Protein AF-A0A8X6YKJ8-F1 (afdb_monomer_lite)

Sequence (114 aa):
MILIKKDRIKTPLTAEEAEEIWIKKVEAENFGIEINRLKENKSLPKDSKILELNPFLNERGITRISERLHQSTLSYHEKHPILIPTKIRFTELLVKDAHEKVLHRCCRYFDSSS

Structure (mmCIF, N/CA/C/O backbone):
data_AF-A0A8X6YKJ8-F1
#
_entry.id   AF-A0A8X6YKJ8-F1
#
loop_
_atom_site.group_PDB
_atom_site.id
_atom_site.type_symbol
_atom_site.label_atom_id
_atom_site.label_alt_id
_atom_site.label_comp_id
_atom_site.label_asym_id
_atom_site.label_entity_id
_atom_site.label_seq_id
_atom_site.pdbx_PDB_ins_code
_atom_site.Cartn_x
_atom_site.Cartn_y
_atom_site.Cartn_z
_atom_site.occupancy
_atom_site.B_iso_or_equiv
_atom_site.auth_seq_id
_atom_site.auth_comp_id
_atom_site.auth_asym_id
_atom_site.auth_atom_id
_atom_site.pdbx_PDB_model_num
ATOM 1 N N . MET A 1 1 ? -26.294 6.452 -20.887 1.00 32.78 1 MET A N 1
ATOM 2 C CA . MET A 1 1 ? -25.406 7.523 -21.392 1.00 32.78 1 MET A CA 1
ATOM 3 C C . MET A 1 1 ? -24.599 8.048 -20.211 1.00 32.78 1 MET A C 1
ATOM 5 O O . MET A 1 1 ? -25.151 8.774 -19.400 1.00 32.78 1 MET A O 1
ATOM 9 N N . ILE A 1 2 ? -23.358 7.587 -20.021 1.00 31.52 2 ILE A N 1
ATOM 10 C CA . ILE A 1 2 ? -22.533 7.994 -18.870 1.00 31.52 2 ILE A CA 1
ATOM 11 C C . ILE A 1 2 ? -21.655 9.165 -19.313 1.00 31.52 2 ILE A C 1
ATOM 13 O O . ILE A 1 2 ? -20.778 9.010 -20.159 1.00 31.52 2 ILE A O 1
ATOM 17 N N . LEU A 1 3 ? -21.942 10.348 -18.772 1.00 30.48 3 LEU A N 1
ATOM 18 C CA . LEU A 1 3 ? -21.179 11.571 -18.994 1.00 30.48 3 LEU A CA 1
ATOM 19 C C . LEU A 1 3 ? -19.902 11.519 -18.143 1.00 30.48 3 LEU A C 1
ATOM 21 O O . LEU A 1 3 ? -19.944 11.760 -16.939 1.00 30.48 3 LEU A O 1
ATOM 25 N N . ILE A 1 4 ? -18.760 11.214 -18.762 1.00 43.50 4 ILE A N 1
ATOM 26 C CA . ILE A 1 4 ? -17.452 11.447 -18.140 1.00 43.50 4 ILE A CA 1
ATOM 27 C C . ILE A 1 4 ? -17.218 12.963 -18.157 1.00 43.50 4 ILE A C 1
ATOM 29 O O . ILE A 1 4 ? -16.989 13.545 -19.220 1.00 43.50 4 ILE A O 1
ATOM 33 N N . LYS A 1 5 ? -17.283 13.620 -16.990 1.00 42.28 5 LYS A N 1
ATOM 34 C CA . LYS A 1 5 ? -16.780 14.992 -16.842 1.00 42.28 5 LYS A CA 1
ATOM 35 C C . LYS A 1 5 ? -15.278 14.961 -17.111 1.00 42.28 5 LYS A C 1
ATOM 37 O O . LYS A 1 5 ? -14.498 14.439 -16.321 1.00 42.28 5 LYS A O 1
ATOM 42 N N . LYS A 1 6 ? -14.897 15.460 -18.283 1.00 47.16 6 LYS A N 1
ATOM 43 C CA . LYS A 1 6 ? -13.515 15.591 -18.737 1.00 47.16 6 LYS A CA 1
ATOM 44 C C . LYS A 1 6 ? -12.902 16.801 -18.032 1.00 47.16 6 LYS A C 1
ATOM 46 O O . LYS A 1 6 ? -12.734 17.858 -18.638 1.00 47.16 6 LYS A O 1
ATOM 51 N N . ASP A 1 7 ? -12.650 16.673 -16.732 1.00 48.78 7 ASP A N 1
ATOM 52 C CA . ASP A 1 7 ? -11.873 17.684 -16.028 1.00 48.78 7 ASP A CA 1
ATOM 53 C C . ASP A 1 7 ? -10.460 17.709 -16.617 1.00 48.78 7 ASP A C 1
ATOM 55 O O . ASP A 1 7 ? -9.835 16.684 -16.895 1.00 48.78 7 ASP A O 1
ATOM 59 N N . ARG A 1 8 ? -10.042 18.926 -16.961 1.00 51.06 8 ARG A N 1
ATOM 60 C CA . ARG A 1 8 ? -8.924 19.232 -17.850 1.00 51.06 8 ARG A CA 1
ATOM 61 C C . ARG A 1 8 ? -7.626 18.663 -17.282 1.00 51.06 8 ARG A C 1
ATOM 63 O O . ARG A 1 8 ? -7.110 19.190 -16.300 1.00 51.06 8 ARG A O 1
ATOM 70 N N . ILE A 1 9 ? -7.060 17.664 -17.955 1.00 56.84 9 ILE A N 1
ATOM 71 C CA . ILE A 1 9 ? -5.658 17.289 -17.774 1.00 56.84 9 ILE A CA 1
ATOM 72 C C . ILE A 1 9 ? -4.824 18.467 -18.297 1.00 56.84 9 ILE A C 1
ATOM 74 O O . ILE A 1 9 ? -4.693 18.672 -19.504 1.00 56.84 9 ILE A O 1
ATOM 78 N N . LYS A 1 10 ? -4.362 19.318 -17.378 1.00 56.53 10 LYS A N 1
ATOM 79 C CA . LYS A 1 10 ? -3.315 20.308 -17.638 1.00 56.53 10 LYS A CA 1
ATOM 80 C C . LYS A 1 10 ? -1.989 19.537 -17.603 1.00 56.53 10 LYS A C 1
ATOM 82 O O . LYS A 1 10 ? -1.787 18.802 -16.649 1.00 56.53 10 LYS A O 1
ATOM 87 N N . THR A 1 11 ? -1.165 19.719 -18.641 1.00 56.19 11 THR A N 1
ATOM 88 C CA . THR A 1 11 ? 0.170 19.124 -18.905 1.00 56.19 11 THR A CA 1
ATOM 89 C C . THR A 1 11 ? 0.215 17.625 -19.255 1.00 56.19 11 THR A C 1
ATOM 91 O O . THR A 1 11 ? -0.627 16.862 -18.786 1.00 56.19 11 THR A O 1
ATOM 94 N N . PRO A 1 12 ? 1.158 17.177 -20.118 1.00 71.25 12 PRO A N 1
ATOM 95 C CA . PRO A 1 12 ? 1.394 15.748 -20.300 1.00 71.25 12 PRO A CA 1
ATOM 96 C C . PRO A 1 12 ? 1.920 15.186 -18.979 1.00 71.25 12 PRO A C 1
ATOM 98 O O . PRO A 1 12 ? 2.979 15.605 -18.522 1.00 71.25 12 PRO A O 1
ATOM 101 N N . LEU A 1 13 ? 1.157 14.288 -18.354 1.00 72.31 13 LEU A N 1
ATOM 102 C CA . LEU A 1 13 ? 1.650 13.551 -17.197 1.00 72.31 13 LEU A CA 1
ATOM 103 C C . LEU A 1 13 ? 2.780 12.630 -17.636 1.00 72.31 13 LEU A C 1
ATOM 105 O O . LEU A 1 13 ? 2.690 11.998 -18.697 1.00 72.31 13 LEU A O 1
ATOM 109 N N . THR A 1 14 ? 3.812 12.524 -16.808 1.00 82.94 14 THR A N 1
ATOM 110 C CA . THR A 1 14 ? 4.807 11.469 -16.993 1.00 82.94 14 THR A CA 1
ATOM 111 C C . THR A 1 14 ? 4.183 10.104 -16.679 1.00 82.94 14 THR A C 1
ATOM 113 O O . THR A 1 14 ? 3.114 10.007 -16.063 1.00 82.94 14 THR A O 1
ATOM 116 N N . ALA A 1 15 ? 4.824 9.021 -17.125 1.00 77.62 15 ALA A N 1
ATOM 117 C CA . ALA A 1 15 ? 4.332 7.671 -16.853 1.00 77.62 15 ALA A CA 1
ATOM 118 C C . ALA A 1 15 ? 4.251 7.398 -15.339 1.00 77.62 15 ALA A C 1
ATOM 120 O O . ALA A 1 15 ? 3.299 6.775 -14.874 1.00 77.62 15 ALA A O 1
ATOM 121 N N . GLU A 1 16 ? 5.204 7.936 -14.579 1.00 79.56 16 GLU A N 1
ATOM 122 C CA . GLU A 1 16 ? 5.292 7.805 -13.126 1.00 79.56 16 GLU A CA 1
ATOM 123 C C . GLU A 1 16 ? 4.137 8.528 -12.421 1.00 79.56 16 GLU A C 1
ATOM 125 O O . GLU A 1 16 ? 3.503 7.973 -11.526 1.00 79.56 16 GLU A O 1
ATOM 130 N N . GLU A 1 17 ? 3.809 9.752 -12.844 1.00 83.19 17 GLU A N 1
ATOM 131 C CA . GLU A 1 17 ? 2.684 10.503 -12.272 1.00 83.19 17 GLU A CA 1
ATOM 132 C C . GLU A 1 17 ? 1.346 9.816 -12.567 1.00 83.19 17 GLU A C 1
ATOM 134 O O . GLU A 1 17 ? 0.459 9.758 -11.711 1.00 83.19 17 GLU A O 1
ATOM 139 N N . ALA A 1 18 ? 1.201 9.265 -13.775 1.00 83.38 18 ALA A N 1
ATOM 140 C CA . ALA A 1 18 ? 0.025 8.493 -14.144 1.00 83.38 18 ALA A CA 1
ATOM 141 C C . ALA A 1 18 ? -0.108 7.225 -13.284 1.00 83.38 18 ALA A C 1
ATOM 143 O O . ALA A 1 18 ? -1.206 6.925 -12.808 1.00 83.38 18 ALA A O 1
ATOM 144 N N . GLU A 1 19 ? 0.992 6.507 -13.050 1.00 84.06 19 GLU A N 1
ATOM 145 C CA . GLU A 1 19 ? 1.028 5.327 -12.184 1.00 84.06 19 GLU A CA 1
ATOM 146 C C . GLU A 1 19 ? 0.608 5.674 -10.749 1.00 84.06 19 GLU A C 1
ATOM 148 O O . GLU A 1 19 ? -0.287 5.029 -10.198 1.00 84.06 19 GLU A O 1
ATOM 153 N N . GLU A 1 20 ? 1.158 6.744 -10.169 1.00 87.06 20 GLU A N 1
ATOM 154 C CA . GLU A 1 20 ? 0.792 7.186 -8.818 1.00 87.06 20 GLU A CA 1
ATOM 155 C C . GLU A 1 20 ? -0.694 7.530 -8.684 1.00 87.06 20 GLU A C 1
ATOM 157 O O . GLU A 1 20 ? -1.330 7.189 -7.681 1.00 87.06 20 GLU A O 1
ATOM 162 N N . ILE A 1 21 ? -1.269 8.203 -9.682 1.00 87.31 21 ILE A N 1
ATOM 163 C CA . ILE A 1 21 ? -2.698 8.540 -9.685 1.00 87.31 21 ILE A CA 1
ATOM 164 C C . ILE A 1 21 ? -3.548 7.272 -9.709 1.00 87.31 21 ILE A C 1
ATOM 166 O O . ILE A 1 21 ? -4.534 7.176 -8.972 1.00 87.31 21 ILE A O 1
ATOM 170 N N . TRP A 1 22 ? -3.170 6.297 -10.536 1.00 85.69 22 TRP A N 1
ATOM 171 C CA . TRP A 1 22 ? -3.878 5.025 -10.608 1.00 85.69 22 TRP A CA 1
ATOM 172 C C . TRP A 1 22 ? -3.790 4.243 -9.301 1.00 85.69 22 TRP A C 1
ATOM 174 O O . TRP A 1 22 ? -4.821 3.761 -8.832 1.00 85.69 22 TRP A O 1
ATOM 184 N N . ILE A 1 23 ? -2.612 4.193 -8.674 1.00 86.75 23 ILE A N 1
ATOM 185 C CA . ILE A 1 23 ? -2.415 3.573 -7.356 1.00 86.75 23 ILE A CA 1
ATOM 186 C C . ILE A 1 23 ? -3.348 4.213 -6.327 1.00 86.75 23 ILE A C 1
ATOM 188 O O . ILE A 1 23 ? -4.138 3.515 -5.696 1.00 86.75 23 ILE A O 1
ATOM 192 N N . LYS A 1 24 ? -3.333 5.546 -6.210 1.00 89.00 24 LYS A N 1
ATOM 193 C CA . LYS A 1 24 ? -4.187 6.276 -5.257 1.00 89.00 24 LYS A CA 1
ATOM 194 C C . LYS A 1 24 ? -5.668 6.009 -5.480 1.00 89.00 24 LYS A C 1
ATOM 196 O O . LYS A 1 24 ? -6.423 5.854 -4.523 1.00 89.00 24 LYS A O 1
ATOM 201 N N . LYS A 1 25 ? -6.093 5.966 -6.743 1.00 88.81 25 LYS A N 1
ATOM 202 C CA . LYS A 1 25 ? -7.484 5.692 -7.102 1.00 88.81 25 LYS A CA 1
ATOM 203 C C . LYS A 1 25 ? -7.904 4.291 -6.662 1.00 88.81 25 LYS A C 1
ATOM 205 O O . LYS A 1 25 ? -8.925 4.134 -6.004 1.00 88.81 25 LYS A O 1
ATOM 210 N N . VAL A 1 26 ? -7.089 3.298 -6.993 1.00 87.06 26 VAL A N 1
ATOM 211 C CA . VAL A 1 26 ? -7.308 1.895 -6.635 1.00 87.06 26 VAL A CA 1
ATOM 212 C C . VAL A 1 26 ? -7.332 1.690 -5.118 1.00 87.06 26 VAL A C 1
ATOM 214 O O . VAL A 1 26 ? -8.181 0.963 -4.601 1.00 87.06 26 VAL A O 1
ATOM 217 N N . GLU A 1 27 ? -6.406 2.320 -4.398 1.00 88.75 27 GLU A N 1
ATOM 218 C CA . GLU A 1 27 ? -6.360 2.262 -2.939 1.00 88.75 27 GLU A CA 1
ATOM 219 C C . GLU A 1 27 ? -7.608 2.903 -2.326 1.00 88.75 27 GLU A C 1
ATOM 221 O O . GLU A 1 27 ? -8.207 2.327 -1.424 1.00 88.75 27 GLU A O 1
ATOM 226 N N . ALA A 1 28 ? -8.057 4.051 -2.839 1.00 89.12 28 ALA A N 1
ATOM 227 C CA . ALA A 1 28 ? -9.272 4.703 -2.355 1.00 89.12 28 ALA A CA 1
ATOM 228 C C . ALA A 1 28 ? -10.533 3.844 -2.560 1.00 89.12 28 ALA A C 1
ATOM 230 O O . ALA A 1 28 ? -11.406 3.829 -1.692 1.00 89.12 28 ALA A O 1
ATOM 231 N N . GLU A 1 29 ? -10.618 3.114 -3.676 1.00 88.38 29 GLU A N 1
ATOM 232 C CA . GLU A 1 29 ? -11.740 2.218 -3.984 1.00 88.38 29 GLU A CA 1
ATOM 233 C C . GLU A 1 29 ? -11.783 0.984 -3.063 1.00 88.38 29 GLU A C 1
ATOM 235 O O . GLU A 1 29 ? -12.870 0.507 -2.740 1.00 88.38 29 GLU A O 1
ATOM 240 N N . ASN A 1 30 ? -10.626 0.491 -2.602 1.00 86.88 30 ASN A N 1
ATOM 241 C CA . ASN A 1 30 ? -10.531 -0.780 -1.871 1.00 86.88 30 ASN A CA 1
ATOM 242 C C . ASN A 1 30 ? -10.207 -0.652 -0.373 1.00 86.88 30 ASN A C 1
ATOM 244 O O . ASN A 1 30 ? -10.562 -1.544 0.394 1.00 86.88 30 ASN A O 1
ATOM 248 N N . PHE A 1 31 ? -9.553 0.433 0.041 1.00 88.00 31 PHE A N 1
ATOM 249 C CA . PHE A 1 31 ? -9.068 0.684 1.405 1.00 88.00 31 PHE A CA 1
ATOM 250 C C . PHE A 1 31 ? -9.485 2.069 1.923 1.00 88.00 31 PHE A C 1
ATOM 252 O O . PHE A 1 31 ? -8.823 2.653 2.779 1.00 88.00 31 PHE A O 1
ATOM 259 N N . GLY A 1 32 ? -10.562 2.653 1.389 1.00 89.31 32 GLY A N 1
ATOM 260 C CA . GLY A 1 32 ? -10.965 4.024 1.719 1.00 89.31 32 GLY A CA 1
ATOM 261 C C . GLY A 1 32 ? -11.190 4.267 3.217 1.00 89.31 32 GLY A C 1
ATOM 262 O O . GLY A 1 32 ? -10.830 5.329 3.731 1.00 89.31 32 GLY A O 1
ATOM 263 N N . ILE A 1 33 ? -11.732 3.280 3.941 1.00 91.38 33 ILE A N 1
ATOM 264 C CA . ILE A 1 33 ? -11.921 3.363 5.398 1.00 91.38 33 ILE A CA 1
ATOM 265 C C . ILE A 1 33 ? -10.562 3.416 6.090 1.00 91.38 33 ILE A C 1
ATOM 267 O O . ILE A 1 33 ? -10.324 4.288 6.927 1.00 91.38 33 ILE A O 1
ATOM 271 N N . GLU A 1 34 ? -9.667 2.503 5.730 1.00 91.69 34 GLU A N 1
ATOM 272 C CA . GLU A 1 34 ? -8.332 2.407 6.296 1.00 91.69 34 GLU A CA 1
ATOM 273 C C . GLU A 1 34 ? -7.510 3.661 6.020 1.00 91.69 34 GLU A C 1
ATOM 275 O O . GLU A 1 34 ? -6.934 4.221 6.947 1.00 91.69 34 GLU A O 1
ATOM 280 N N . ILE A 1 35 ? -7.535 4.172 4.789 1.00 92.00 35 ILE A N 1
ATOM 281 C CA . ILE A 1 35 ? -6.846 5.407 4.399 1.00 92.00 35 ILE A CA 1
ATOM 282 C C . ILE A 1 35 ? -7.331 6.588 5.237 1.00 92.00 35 ILE A C 1
ATOM 284 O O . ILE A 1 35 ? -6.515 7.372 5.719 1.00 92.00 35 ILE A O 1
ATOM 288 N N . ASN A 1 36 ? -8.643 6.725 5.440 1.00 93.50 36 ASN A N 1
ATOM 289 C CA . ASN A 1 36 ? -9.182 7.803 6.269 1.00 93.50 36 ASN A CA 1
ATOM 290 C C . ASN A 1 36 ? -8.719 7.679 7.723 1.00 93.50 36 ASN A C 1
ATOM 292 O O . ASN A 1 36 ? -8.333 8.675 8.331 1.00 93.50 36 ASN A O 1
ATOM 296 N N . ARG A 1 37 ? -8.673 6.459 8.267 1.00 93.06 37 ARG A N 1
ATOM 297 C CA . ARG A 1 37 ? -8.146 6.237 9.618 1.00 93.06 37 ARG A CA 1
ATOM 298 C C . ARG A 1 37 ? -6.658 6.542 9.724 1.00 93.06 37 ARG A C 1
ATOM 300 O O . ARG A 1 37 ? -6.262 7.206 10.676 1.00 93.06 37 ARG A O 1
ATOM 307 N N . LEU A 1 38 ? -5.859 6.130 8.741 1.00 91.81 38 LEU A N 1
ATOM 308 C CA . LEU A 1 38 ? -4.427 6.428 8.694 1.00 91.81 38 LEU A CA 1
ATOM 309 C C . LEU A 1 38 ? -4.171 7.938 8.613 1.00 91.81 38 LEU A C 1
ATOM 311 O O . LEU A 1 38 ? -3.315 8.443 9.332 1.00 91.81 38 LEU A O 1
ATOM 315 N N . LYS A 1 39 ? -4.957 8.680 7.821 1.00 92.44 39 LYS A N 1
ATOM 316 C CA . LYS A 1 39 ? -4.887 10.154 7.762 1.00 92.44 39 LYS A CA 1
ATOM 317 C C . LYS A 1 39 ? -5.178 10.813 9.110 1.00 92.44 39 LYS A C 1
ATOM 319 O O . LYS A 1 39 ? -4.556 11.811 9.454 1.00 92.44 39 LYS A O 1
ATOM 324 N N . GLU A 1 40 ? -6.117 10.258 9.869 1.00 93.00 40 GLU A N 1
ATOM 325 C CA . GLU A 1 40 ? -6.485 10.743 11.202 1.00 93.00 40 GLU A CA 1
ATOM 326 C C . GLU A 1 40 ? -5.567 10.211 12.317 1.00 93.00 40 GLU A C 1
ATOM 328 O O . GLU A 1 40 ? -5.834 10.465 13.491 1.00 93.00 40 GLU A O 1
ATOM 333 N N . ASN A 1 41 ? -4.504 9.467 11.981 1.00 88.19 41 ASN A N 1
ATOM 334 C CA . ASN A 1 41 ? -3.643 8.756 12.936 1.00 88.19 41 ASN A CA 1
ATOM 335 C C . ASN A 1 41 ? -4.429 7.839 13.895 1.00 88.19 41 ASN A C 1
ATOM 337 O O . ASN A 1 41 ? -4.067 7.655 15.058 1.00 88.19 41 ASN A O 1
ATOM 341 N N . LYS A 1 42 ? -5.533 7.259 13.413 1.00 90.44 42 LYS A N 1
ATOM 342 C CA . LYS A 1 42 ? -6.369 6.314 14.158 1.00 90.44 42 LYS A CA 1
ATOM 343 C C . LYS A 1 42 ? -5.994 4.877 13.827 1.00 90.44 42 LYS A C 1
ATOM 345 O O . LYS A 1 42 ? -5.626 4.546 12.704 1.00 90.44 42 LYS A O 1
ATOM 350 N N . SER A 1 43 ? -6.190 3.997 14.806 1.00 88.50 43 SER A N 1
ATOM 351 C CA . SER A 1 43 ? -6.047 2.556 14.605 1.00 88.50 43 SER A CA 1
ATOM 352 C C . SER A 1 43 ? -7.068 2.029 13.589 1.00 88.50 43 SER A C 1
ATOM 354 O O . SER A 1 43 ? -8.235 2.461 13.564 1.00 88.50 43 SER A O 1
ATOM 356 N N . LEU A 1 44 ? -6.615 1.090 12.756 1.00 90.94 44 LEU A N 1
ATOM 357 C CA . LEU A 1 44 ? -7.447 0.422 11.766 1.00 90.94 44 LEU A CA 1
ATOM 358 C C . LEU A 1 44 ? -8.537 -0.447 12.418 1.00 90.94 44 LEU A C 1
ATOM 360 O O . LEU A 1 44 ? -8.388 -0.885 13.561 1.00 90.94 44 LEU A O 1
ATOM 364 N N . PRO A 1 45 ? -9.650 -0.705 11.707 1.00 89.31 45 PRO A N 1
ATOM 365 C CA . PRO A 1 45 ? -10.664 -1.649 12.165 1.00 89.31 45 PRO A CA 1
ATOM 366 C C . PRO A 1 45 ? -10.070 -3.047 12.401 1.00 89.31 45 PRO A C 1
ATOM 368 O O . PRO A 1 45 ? -9.207 -3.490 11.644 1.00 89.31 45 PRO A O 1
ATOM 371 N N . LYS A 1 46 ? -10.542 -3.755 13.435 1.00 88.62 46 LYS A N 1
ATOM 372 C CA . LYS A 1 46 ? -10.058 -5.109 13.782 1.00 88.62 46 LYS A CA 1
ATOM 373 C C . LYS A 1 46 ? -10.345 -6.151 12.696 1.00 88.62 46 LYS A C 1
ATOM 375 O O . LYS A 1 46 ? -9.657 -7.157 12.617 1.00 88.62 46 LYS A O 1
ATOM 380 N N . ASP A 1 47 ? -11.369 -5.905 11.892 1.00 89.38 47 ASP A N 1
ATOM 381 C CA . ASP A 1 47 ? -11.810 -6.702 10.749 1.00 89.38 47 ASP A CA 1
ATOM 382 C C . ASP A 1 47 ? -11.141 -6.285 9.428 1.00 89.38 47 ASP A C 1
ATOM 384 O O . ASP A 1 47 ? -11.407 -6.879 8.380 1.00 89.38 47 ASP A O 1
ATOM 388 N N . SER A 1 48 ? -10.257 -5.280 9.454 1.00 86.81 48 SER A N 1
ATOM 389 C CA . SER A 1 48 ? -9.530 -4.864 8.260 1.00 86.81 48 SER A CA 1
ATOM 390 C C . SER A 1 48 ? -8.566 -5.956 7.807 1.00 86.81 48 SER A C 1
ATOM 392 O O . SER A 1 48 ? -7.682 -6.395 8.544 1.00 86.81 48 SER A O 1
ATOM 394 N N . LYS A 1 49 ? -8.680 -6.329 6.530 1.00 83.88 49 LYS A N 1
ATOM 395 C CA . LYS A 1 49 ? -7.845 -7.352 5.880 1.00 83.88 49 LYS A CA 1
ATOM 396 C C . LYS A 1 49 ? -6.365 -6.978 5.812 1.00 83.88 49 LYS A C 1
ATOM 398 O O . LYS A 1 49 ? -5.543 -7.830 5.493 1.00 83.88 49 LYS A O 1
ATOM 403 N N . ILE A 1 50 ? -6.038 -5.708 6.052 1.00 85.62 50 ILE A N 1
ATOM 404 C CA . ILE A 1 50 ? -4.677 -5.184 5.950 1.00 85.62 50 ILE A CA 1
ATOM 405 C C . ILE A 1 50 ? -4.084 -4.818 7.311 1.00 85.62 50 ILE A C 1
ATOM 407 O O . ILE A 1 50 ? -2.916 -4.457 7.360 1.00 85.62 50 ILE A O 1
ATOM 411 N N . LEU A 1 51 ? -4.832 -4.946 8.417 1.00 87.19 51 LEU A N 1
ATOM 412 C CA . LEU A 1 51 ? -4.357 -4.597 9.763 1.00 87.19 51 LEU A CA 1
ATOM 413 C C . LEU A 1 51 ? -3.045 -5.317 10.119 1.00 87.19 51 LEU A C 1
ATOM 415 O O . LEU A 1 51 ? -2.096 -4.688 10.582 1.00 87.19 51 LEU A O 1
ATOM 419 N N . GLU A 1 52 ? -2.960 -6.619 9.843 1.00 85.69 52 GLU A N 1
ATOM 420 C CA . GLU A 1 52 ? -1.779 -7.446 10.134 1.00 85.69 52 GLU A CA 1
ATOM 421 C C . GLU A 1 52 ? -0.549 -7.091 9.286 1.00 85.69 52 GLU A C 1
ATOM 423 O O . GLU A 1 52 ? 0.567 -7.527 9.584 1.00 85.69 52 GLU A O 1
ATOM 428 N N . LEU A 1 53 ? -0.739 -6.313 8.216 1.00 84.75 53 LEU A N 1
ATOM 429 C CA . LEU A 1 53 ? 0.333 -5.791 7.368 1.00 84.75 53 LEU A CA 1
ATOM 430 C C . LEU A 1 53 ? 0.937 -4.496 7.928 1.00 84.75 53 LEU A C 1
ATOM 432 O O . LEU A 1 53 ? 1.884 -3.976 7.347 1.00 84.75 53 LEU A O 1
ATOM 436 N N . ASN A 1 54 ? 0.411 -3.986 9.047 1.00 87.44 54 ASN A N 1
ATOM 437 C CA . ASN A 1 54 ? 0.838 -2.745 9.692 1.00 87.44 54 ASN A CA 1
ATOM 438 C C . ASN A 1 54 ? 1.012 -1.578 8.690 1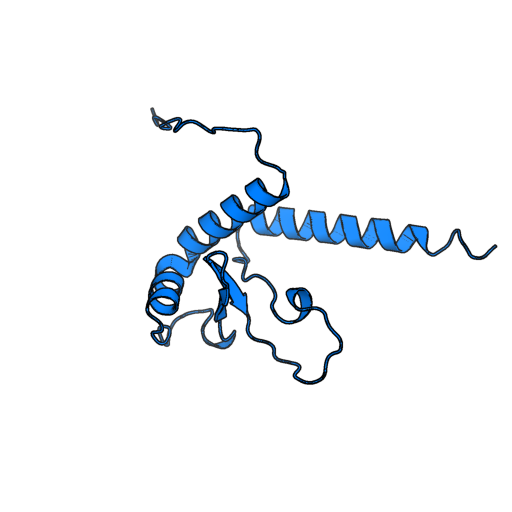.00 87.44 54 ASN A C 1
ATOM 440 O O . ASN A 1 54 ? 2.128 -1.078 8.493 1.00 87.44 54 ASN A O 1
ATOM 444 N N . PRO A 1 55 ? -0.063 -1.194 7.978 1.00 90.81 55 PRO A N 1
ATOM 445 C CA . PRO A 1 55 ? 0.020 -0.228 6.900 1.00 90.81 55 PRO A CA 1
ATOM 446 C C . PRO A 1 55 ? 0.158 1.195 7.441 1.00 90.81 55 PRO A C 1
ATOM 448 O O . PRO A 1 55 ? -0.381 1.534 8.494 1.00 90.81 55 PRO A O 1
ATOM 451 N N . PHE A 1 56 ? 0.837 2.046 6.682 1.00 90.62 56 PHE A N 1
ATOM 452 C CA . PHE A 1 56 ? 0.989 3.466 6.971 1.00 90.62 56 PHE A CA 1
ATOM 453 C C . PHE A 1 56 ? 0.870 4.293 5.691 1.00 90.62 56 PHE A C 1
ATOM 455 O O . PHE A 1 56 ? 1.097 3.796 4.588 1.00 90.62 56 PHE A O 1
ATOM 462 N N . LEU A 1 57 ? 0.509 5.566 5.835 1.00 91.81 57 LEU A N 1
ATOM 463 C CA . LEU A 1 57 ? 0.445 6.500 4.718 1.00 91.81 57 LEU A CA 1
ATOM 464 C C . LEU A 1 57 ? 1.796 7.208 4.577 1.00 91.81 57 LEU A C 1
ATOM 466 O O . LEU A 1 57 ? 2.309 7.755 5.552 1.00 91.81 57 LEU A O 1
ATOM 470 N N . ASN A 1 58 ? 2.378 7.204 3.380 1.00 89.44 58 ASN A N 1
ATOM 471 C CA . ASN A 1 58 ? 3.582 7.992 3.116 1.00 89.44 58 ASN A CA 1
ATOM 472 C C . ASN A 1 58 ? 3.247 9.473 2.844 1.00 89.44 58 ASN A C 1
ATOM 474 O O . ASN A 1 58 ? 2.085 9.858 2.711 1.00 89.44 58 ASN A O 1
ATOM 478 N N . GLU A 1 59 ? 4.281 10.298 2.673 1.00 88.50 59 GLU A N 1
ATOM 479 C CA . GLU A 1 59 ? 4.152 11.736 2.373 1.00 88.50 59 GLU A CA 1
ATOM 480 C C . GLU A 1 59 ? 3.382 12.029 1.076 1.00 88.50 59 GLU A C 1
ATOM 482 O O . GLU A 1 59 ? 2.778 13.088 0.923 1.00 88.50 59 GLU A O 1
ATOM 487 N N . ARG A 1 60 ? 3.363 11.075 0.137 1.00 87.19 60 ARG A N 1
ATOM 488 C CA . ARG A 1 60 ? 2.622 11.183 -1.127 1.00 87.19 60 ARG A CA 1
ATOM 489 C C . ARG A 1 60 ? 1.159 10.763 -0.999 1.00 87.19 60 ARG A C 1
ATOM 491 O O . ARG A 1 60 ? 0.432 10.858 -1.988 1.00 87.19 60 ARG A O 1
ATOM 498 N N . GLY A 1 61 ? 0.712 10.316 0.174 1.00 88.44 61 GLY A N 1
ATOM 499 C CA . GLY A 1 61 ? -0.653 9.848 0.399 1.00 88.44 61 GLY A CA 1
ATOM 500 C C . GLY A 1 61 ? -0.932 8.446 -0.150 1.00 88.44 61 GLY A C 1
ATOM 501 O O . GLY A 1 61 ? -2.079 8.160 -0.476 1.00 88.44 61 GLY A O 1
ATOM 502 N N . ILE A 1 62 ? 0.104 7.617 -0.302 1.00 89.88 62 ILE A N 1
ATOM 503 C CA . ILE A 1 62 ? 0.033 6.223 -0.762 1.00 89.88 62 ILE A CA 1
ATOM 504 C C . ILE A 1 62 ? 0.219 5.296 0.438 1.00 89.88 62 ILE A C 1
ATOM 506 O O . ILE A 1 62 ? 1.069 5.550 1.301 1.00 89.88 62 ILE A O 1
ATOM 510 N N . THR A 1 63 ? -0.553 4.214 0.474 1.00 90.12 63 THR A N 1
ATOM 511 C CA . THR A 1 63 ? -0.502 3.225 1.548 1.00 90.12 63 THR A CA 1
ATOM 512 C C . THR A 1 63 ? 0.677 2.276 1.341 1.00 90.12 63 THR A 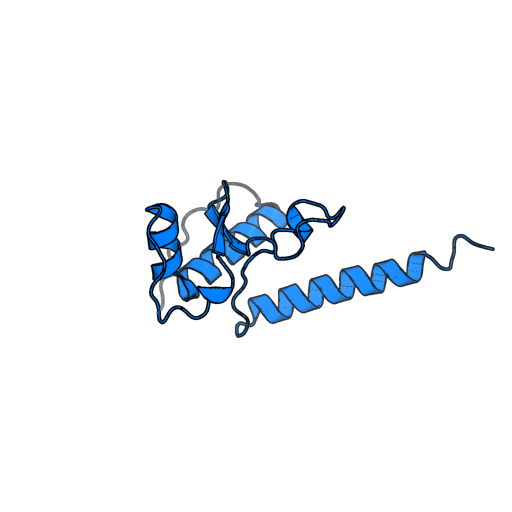C 1
ATOM 514 O O . THR A 1 63 ? 0.879 1.701 0.272 1.00 90.12 63 THR A O 1
ATOM 517 N N . ARG A 1 64 ? 1.502 2.103 2.373 1.00 90.44 64 ARG A N 1
ATOM 518 C CA . ARG A 1 64 ? 2.675 1.217 2.361 1.00 90.44 64 ARG A CA 1
ATOM 519 C C . ARG A 1 64 ? 2.650 0.287 3.559 1.00 90.44 64 ARG A C 1
ATOM 521 O O . ARG A 1 64 ? 2.043 0.600 4.576 1.00 90.44 64 ARG A O 1
ATOM 528 N N . ILE A 1 65 ? 3.316 -0.852 3.441 1.00 88.50 65 ILE A N 1
ATOM 529 C CA . ILE A 1 65 ? 3.449 -1.841 4.518 1.00 88.50 65 ILE A CA 1
ATOM 530 C C . ILE A 1 65 ? 4.684 -1.491 5.356 1.00 88.50 65 ILE A C 1
ATOM 532 O O . ILE A 1 65 ? 5.754 -1.207 4.809 1.00 88.50 65 ILE A O 1
ATOM 536 N N . SER A 1 66 ? 4.550 -1.510 6.683 1.00 80.69 66 SER A N 1
ATOM 537 C CA . SER A 1 66 ? 5.700 -1.376 7.582 1.00 80.69 66 SER A CA 1
ATOM 538 C C . SER A 1 66 ? 6.594 -2.621 7.532 1.00 80.69 66 SER A C 1
ATOM 540 O O . SER A 1 66 ? 6.125 -3.749 7.393 1.00 80.69 66 SER A O 1
ATOM 542 N N . GLU A 1 67 ? 7.900 -2.400 7.638 1.00 71.62 67 GLU A N 1
ATOM 543 C CA . GLU A 1 67 ? 8.957 -3.407 7.494 1.00 71.62 67 GLU A CA 1
ATOM 544 C C . GLU A 1 67 ? 8.785 -4.610 8.458 1.00 71.62 67 GLU A C 1
ATOM 546 O O . GLU A 1 67 ? 8.375 -4.438 9.606 1.00 71.62 67 GLU A O 1
ATOM 551 N N . ARG A 1 68 ? 9.148 -5.832 8.019 1.00 59.59 68 ARG A N 1
ATOM 552 C CA . ARG A 1 68 ? 9.264 -7.036 8.886 1.00 59.59 68 ARG A CA 1
ATOM 553 C C . ARG A 1 68 ? 10.709 -7.525 9.111 1.00 59.59 68 ARG A C 1
ATOM 555 O O . ARG A 1 68 ? 10.915 -8.464 9.871 1.00 59.59 68 ARG A O 1
ATOM 562 N N . LEU A 1 69 ? 11.710 -6.917 8.467 1.00 59.16 69 LEU A N 1
ATOM 563 C CA . LEU A 1 69 ? 13.125 -7.322 8.501 1.00 59.16 69 LEU A CA 1
ATOM 564 C C . LEU A 1 69 ? 14.027 -6.145 8.904 1.00 59.16 69 LEU A C 1
ATOM 566 O O . LEU A 1 69 ? 14.683 -5.535 8.065 1.00 59.16 69 LEU A O 1
ATOM 570 N N . HIS A 1 70 ? 14.092 -5.870 10.208 1.00 57.16 70 HIS A N 1
ATOM 571 C CA . HIS A 1 70 ? 14.840 -4.756 10.815 1.00 57.16 70 HIS A CA 1
ATOM 572 C C . HIS A 1 70 ? 16.353 -4.688 10.502 1.00 57.16 70 HIS A C 1
ATOM 574 O O . HIS A 1 70 ? 16.995 -3.700 10.846 1.00 57.16 70 HIS A O 1
ATOM 580 N N . GLN A 1 71 ? 16.947 -5.706 9.871 1.00 55.78 71 GLN A N 1
ATOM 581 C CA . GLN A 1 71 ? 18.394 -5.791 9.611 1.00 55.78 71 GLN A CA 1
ATOM 582 C C . GLN A 1 71 ? 18.751 -5.960 8.129 1.00 55.78 71 GLN A C 1
ATOM 584 O O . GLN A 1 71 ? 19.787 -6.528 7.793 1.00 55.78 71 GLN A O 1
ATOM 589 N N . SER A 1 72 ? 17.903 -5.481 7.220 1.00 65.81 72 SER A N 1
ATOM 590 C CA . SER A 1 72 ? 18.193 -5.555 5.789 1.00 65.81 72 SER A CA 1
ATOM 591 C C . SER A 1 72 ? 18.881 -4.278 5.272 1.00 65.81 72 SER A C 1
ATOM 593 O O . SER A 1 72 ? 18.523 -3.157 5.646 1.00 65.81 72 SER A O 1
ATOM 595 N N . THR A 1 73 ? 19.861 -4.426 4.375 1.00 75.31 73 THR A N 1
ATOM 596 C CA . THR A 1 73 ? 20.496 -3.323 3.617 1.00 75.31 73 THR A CA 1
ATOM 597 C C . THR A 1 73 ? 19.617 -2.814 2.466 1.00 75.31 73 THR A C 1
ATOM 599 O O . THR A 1 73 ? 20.090 -2.097 1.588 1.00 75.31 73 THR A O 1
ATOM 602 N N . LEU A 1 74 ? 18.335 -3.188 2.465 1.00 76.06 74 LEU A N 1
ATOM 603 C CA . LEU A 1 74 ? 17.372 -2.858 1.424 1.00 76.06 74 LEU A CA 1
ATOM 604 C C . LEU A 1 74 ? 17.086 -1.353 1.367 1.00 76.06 74 LEU A C 1
ATOM 606 O O . LEU A 1 74 ? 17.115 -0.647 2.384 1.00 76.06 74 LEU A O 1
ATOM 610 N N . SER A 1 75 ? 16.776 -0.868 0.166 1.00 80.62 75 SER A N 1
ATOM 611 C CA . SER A 1 75 ? 16.346 0.512 -0.039 1.00 80.62 75 SER A CA 1
ATOM 612 C C . SER A 1 75 ? 14.979 0.770 0.603 1.00 80.62 75 SER A C 1
ATOM 614 O O . SER A 1 75 ? 14.204 -0.145 0.883 1.00 80.62 75 SER A O 1
ATOM 616 N N . TYR A 1 76 ? 14.641 2.044 0.801 1.00 81.19 76 TYR A N 1
ATOM 617 C CA . TYR A 1 76 ? 13.353 2.456 1.369 1.00 81.19 76 TYR A CA 1
ATOM 618 C C . TYR A 1 76 ? 12.143 1.834 0.645 1.00 81.19 76 TYR A C 1
ATOM 620 O O . TYR A 1 76 ? 11.185 1.407 1.284 1.00 81.19 76 TYR A O 1
ATOM 628 N N . HIS A 1 77 ? 12.194 1.747 -0.687 1.00 78.25 77 HIS A N 1
ATOM 629 C CA . HIS A 1 77 ? 11.108 1.190 -1.495 1.00 78.25 77 HIS A CA 1
ATOM 630 C C . HIS A 1 77 ? 10.934 -0.319 -1.315 1.00 78.25 77 HIS A C 1
ATOM 632 O O . HIS A 1 77 ? 9.809 -0.810 -1.364 1.00 78.25 77 HIS A O 1
ATOM 638 N N . GLU A 1 78 ? 12.034 -1.029 -1.083 1.00 74.19 78 GLU A N 1
ATOM 639 C CA . GLU A 1 78 ? 12.043 -2.470 -0.831 1.00 74.19 78 GLU A CA 1
ATOM 640 C C . GLU A 1 78 ? 11.602 -2.789 0.603 1.00 74.19 78 GLU A C 1
ATOM 642 O O . GLU A 1 78 ? 10.882 -3.760 0.829 1.00 74.19 78 GLU A O 1
ATOM 647 N N . LYS A 1 79 ? 11.972 -1.939 1.568 1.00 81.25 79 LYS A N 1
ATOM 648 C CA . LYS A 1 79 ? 11.553 -2.056 2.975 1.00 81.25 79 LYS A CA 1
ATOM 649 C C . LYS A 1 79 ? 10.079 -1.742 3.188 1.00 81.25 79 LYS A C 1
ATOM 651 O O . LYS A 1 79 ? 9.434 -2.346 4.043 1.00 81.25 79 LYS A O 1
ATOM 656 N N . HIS A 1 80 ? 9.561 -0.797 2.408 1.00 83.50 80 HIS A N 1
ATOM 657 C CA . HIS A 1 80 ? 8.192 -0.309 2.501 1.00 83.50 80 HIS A CA 1
ATOM 658 C C . HIS A 1 80 ? 7.480 -0.489 1.158 1.00 83.50 80 HIS A C 1
ATOM 660 O O . HIS A 1 80 ? 7.312 0.476 0.400 1.00 83.50 80 HIS A O 1
ATOM 666 N N . PRO A 1 81 ? 7.062 -1.715 0.815 1.00 84.94 81 PRO A N 1
ATOM 667 C CA . PRO A 1 81 ? 6.348 -1.950 -0.429 1.00 84.94 81 PRO A CA 1
ATOM 668 C C . PRO A 1 81 ? 5.004 -1.210 -0.431 1.00 84.94 81 PRO A C 1
ATOM 670 O O . PRO A 1 81 ? 4.388 -0.988 0.617 1.00 84.94 81 PRO A O 1
ATOM 673 N N . ILE A 1 82 ? 4.569 -0.797 -1.623 1.00 87.56 82 ILE A N 1
ATOM 674 C CA . ILE A 1 82 ? 3.255 -0.175 -1.834 1.00 87.56 82 ILE A CA 1
ATOM 675 C C . ILE A 1 82 ? 2.175 -1.244 -1.660 1.00 87.56 82 ILE A C 1
ATOM 677 O O . ILE A 1 82 ? 2.315 -2.365 -2.155 1.00 87.56 82 ILE A O 1
ATOM 681 N N . LEU A 1 83 ? 1.098 -0.900 -0.958 1.00 85.94 83 LEU A N 1
ATOM 682 C CA . LEU A 1 83 ? -0.005 -1.810 -0.697 1.00 85.94 83 LEU A CA 1
ATOM 683 C C . LEU A 1 83 ? -1.013 -1.781 -1.851 1.00 85.94 83 LEU A C 1
ATOM 685 O O . LEU A 1 83 ? -1.942 -0.982 -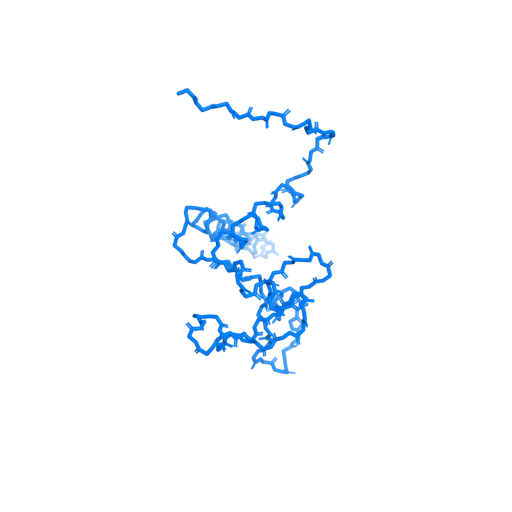1.876 1.00 85.94 83 LEU A O 1
ATOM 689 N N . ILE A 1 84 ? -0.868 -2.713 -2.791 1.00 83.44 84 ILE A N 1
ATOM 690 C CA . ILE A 1 84 ? -1.787 -2.831 -3.924 1.00 83.44 84 ILE A CA 1
ATOM 691 C C . ILE A 1 84 ? -2.816 -3.957 -3.684 1.00 83.44 84 ILE A C 1
ATOM 693 O O . ILE A 1 84 ? -2.438 -5.076 -3.329 1.00 83.44 84 ILE A O 1
ATOM 697 N N . PRO A 1 85 ? -4.122 -3.714 -3.909 1.00 79.25 85 PRO A N 1
ATOM 698 C CA . PRO A 1 85 ? -5.159 -4.745 -3.858 1.00 79.25 85 PRO A CA 1
ATOM 699 C C . PRO A 1 85 ? -4.892 -5.883 -4.851 1.00 79.25 85 PRO A C 1
ATOM 701 O O . PRO A 1 85 ? -4.656 -5.648 -6.029 1.00 79.25 85 PRO A O 1
ATOM 704 N N . THR A 1 86 ? -4.985 -7.139 -4.423 1.00 68.81 86 THR A N 1
ATOM 705 C CA . THR A 1 86 ? -4.541 -8.292 -5.231 1.00 68.81 86 THR A CA 1
ATOM 706 C C . THR A 1 86 ? -5.505 -8.740 -6.334 1.00 68.81 86 THR A C 1
ATOM 708 O O . THR A 1 86 ? -5.101 -9.495 -7.210 1.00 68.81 86 THR A O 1
ATOM 711 N N . LYS A 1 87 ? -6.772 -8.303 -6.324 1.00 65.38 87 LYS A N 1
ATOM 712 C CA . LYS A 1 87 ? -7.840 -8.832 -7.204 1.00 65.38 87 LYS A CA 1
ATOM 713 C C . LYS A 1 87 ? -8.363 -7.828 -8.231 1.00 65.38 87 LYS A C 1
ATOM 715 O O . LYS A 1 87 ? -9.568 -7.730 -8.450 1.00 65.38 87 LYS A O 1
ATOM 720 N N . ILE A 1 88 ? -7.470 -7.062 -8.844 1.00 72.62 88 ILE A N 1
ATOM 721 C CA . ILE A 1 88 ? -7.832 -6.118 -9.904 1.00 72.62 88 ILE A CA 1
ATOM 722 C C . ILE A 1 88 ? -6.861 -6.244 -11.076 1.00 72.62 88 ILE A C 1
ATOM 724 O O . ILE A 1 88 ? -5.666 -6.473 -10.891 1.00 72.62 88 ILE A O 1
ATOM 728 N N . ARG A 1 89 ? -7.374 -6.018 -12.288 1.00 74.94 89 ARG A N 1
ATOM 729 C CA . ARG A 1 89 ? -6.594 -6.072 -13.535 1.00 74.94 89 ARG A CA 1
ATOM 730 C C . ARG A 1 89 ? -5.363 -5.160 -13.509 1.00 74.94 89 ARG A C 1
ATOM 732 O O . ARG A 1 89 ? -4.352 -5.474 -14.120 1.00 74.94 89 ARG A O 1
ATOM 739 N N . PHE A 1 90 ? -5.441 -4.035 -12.798 1.00 74.81 90 PHE A N 1
ATOM 740 C CA . PHE A 1 90 ? -4.308 -3.126 -12.618 1.00 74.81 90 PHE A CA 1
ATOM 741 C C . PHE A 1 90 ? -3.112 -3.825 -11.955 1.00 74.81 90 PHE A C 1
ATOM 743 O O . PHE A 1 90 ? -1.995 -3.720 -12.445 1.00 74.81 90 PHE A O 1
ATOM 750 N N . THR A 1 91 ? -3.352 -4.602 -10.902 1.00 75.81 91 THR A N 1
ATOM 751 C CA . THR A 1 91 ? -2.313 -5.339 -10.175 1.00 75.81 91 THR A CA 1
ATOM 752 C C . THR A 1 91 ? -1.702 -6.431 -11.028 1.00 75.81 91 THR A C 1
ATOM 754 O O . THR A 1 91 ? -0.491 -6.591 -11.022 1.00 75.81 91 THR A O 1
ATOM 757 N N . GLU A 1 92 ? -2.511 -7.148 -11.810 1.00 76.81 92 GLU A N 1
ATOM 758 C CA . GLU A 1 92 ? -2.007 -8.152 -12.756 1.00 76.81 92 GLU A CA 1
ATOM 759 C C . GLU A 1 92 ? -1.068 -7.526 -13.793 1.00 76.81 92 GLU A C 1
ATOM 761 O O . GLU A 1 92 ? 0.002 -8.066 -14.065 1.00 76.81 92 GLU A O 1
ATOM 766 N N . LEU A 1 93 ? -1.446 -6.367 -14.343 1.00 78.75 93 LEU A N 1
ATOM 767 C CA . LEU A 1 93 ? -0.622 -5.631 -15.302 1.00 78.75 93 LEU A CA 1
ATOM 768 C C . LEU A 1 93 ? 0.659 -5.092 -14.660 1.00 78.75 93 LEU A C 1
ATOM 770 O O . LEU A 1 93 ? 1.724 -5.230 -15.254 1.00 78.75 93 LEU A O 1
ATOM 774 N N . LEU A 1 94 ? 0.570 -4.536 -13.450 1.00 77.88 94 LEU A N 1
ATOM 775 C CA . LEU A 1 94 ? 1.723 -4.028 -12.705 1.00 77.88 94 LEU A CA 1
ATOM 776 C C . LEU A 1 94 ? 2.710 -5.154 -12.372 1.00 77.88 94 LEU A C 1
ATOM 778 O O . LEU A 1 94 ? 3.914 -5.024 -12.575 1.00 77.88 94 LEU A O 1
ATOM 782 N N . VAL A 1 95 ? 2.190 -6.290 -11.906 1.00 75.44 95 VAL A N 1
ATOM 783 C CA . VAL A 1 95 ? 2.982 -7.488 -11.630 1.00 75.44 95 VAL A CA 1
ATOM 784 C C . VAL A 1 95 ? 3.627 -7.992 -12.917 1.00 75.44 95 VAL A C 1
ATOM 786 O O . VAL A 1 95 ? 4.820 -8.281 -12.906 1.00 75.44 95 VAL A O 1
ATOM 789 N N . LYS A 1 96 ? 2.892 -8.064 -14.032 1.00 78.38 96 LYS A N 1
ATOM 790 C CA . LYS A 1 96 ? 3.438 -8.492 -15.326 1.00 78.38 96 LYS A CA 1
ATOM 791 C C . LYS A 1 96 ? 4.570 -7.579 -15.810 1.00 78.38 96 LYS A C 1
ATOM 793 O O . LYS A 1 96 ? 5.627 -8.088 -16.168 1.00 78.38 96 LYS A O 1
ATOM 798 N N . ASP A 1 97 ? 4.381 -6.263 -15.765 1.00 79.62 97 ASP A N 1
ATOM 799 C CA . ASP A 1 97 ? 5.411 -5.281 -16.132 1.00 79.62 97 ASP A CA 1
ATOM 800 C C . ASP A 1 97 ? 6.666 -5.420 -15.252 1.00 79.62 97 ASP A C 1
ATOM 802 O O . ASP A 1 97 ? 7.791 -5.460 -15.757 1.00 79.62 97 ASP A O 1
ATOM 806 N N . ALA A 1 98 ? 6.489 -5.592 -13.939 1.00 76.38 98 ALA A N 1
ATOM 807 C CA . ALA A 1 98 ? 7.601 -5.841 -13.027 1.00 76.38 98 ALA A CA 1
ATOM 808 C C . ALA A 1 98 ? 8.347 -7.146 -13.368 1.00 76.38 98 ALA A C 1
ATOM 810 O O . ALA A 1 98 ? 9.579 -7.151 -13.416 1.00 76.38 98 ALA A O 1
ATOM 811 N N . HIS A 1 99 ? 7.623 -8.235 -13.655 1.00 76.88 99 HIS A N 1
ATOM 812 C 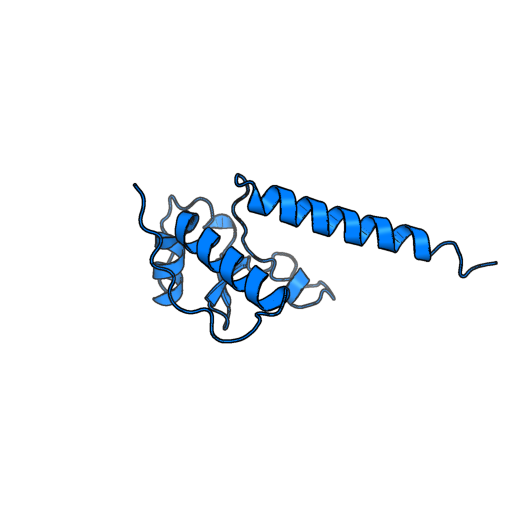CA . HIS A 1 99 ? 8.216 -9.509 -14.077 1.00 76.88 99 HIS A CA 1
ATOM 813 C C . HIS A 1 99 ? 9.008 -9.362 -15.383 1.00 76.88 99 HIS A C 1
ATOM 815 O O . HIS A 1 99 ? 10.148 -9.822 -15.456 1.00 76.88 99 HIS A O 1
ATOM 821 N N . GLU A 1 100 ? 8.459 -8.679 -16.390 1.00 74.75 100 GLU A N 1
ATOM 822 C CA . GLU A 1 100 ? 9.147 -8.416 -17.661 1.00 74.75 100 GLU A CA 1
ATOM 823 C C . GLU A 1 100 ? 10.427 -7.591 -17.436 1.00 74.75 100 GLU A C 1
ATOM 825 O O . GLU A 1 100 ? 11.504 -7.967 -17.901 1.00 74.75 100 GLU A O 1
ATOM 830 N N . LYS A 1 101 ? 10.376 -6.530 -16.624 1.00 73.69 101 LYS A N 1
ATOM 831 C CA . LYS A 1 101 ? 11.555 -5.704 -16.295 1.00 73.69 101 LYS A CA 1
ATOM 832 C C . LYS A 1 101 ? 12.653 -6.455 -15.533 1.00 73.69 101 LYS A C 1
ATOM 834 O O . LYS A 1 101 ? 13.822 -6.060 -15.612 1.00 73.69 101 LYS A O 1
ATOM 839 N N . VAL A 1 102 ? 12.307 -7.482 -14.756 1.00 66.38 102 VAL A N 1
ATOM 840 C CA . VAL A 1 102 ? 13.277 -8.328 -14.036 1.00 66.38 102 VAL A CA 1
ATOM 841 C C . VAL A 1 102 ? 13.869 -9.386 -14.971 1.00 66.38 102 VAL A C 1
ATOM 843 O O . VAL A 1 102 ? 15.091 -9.540 -15.019 1.00 66.38 102 VAL A O 1
ATOM 846 N N . LEU A 1 103 ? 13.042 -10.045 -15.788 1.00 58.78 103 LEU A N 1
ATOM 847 C CA . LEU A 1 103 ? 13.494 -11.043 -16.767 1.00 58.78 103 LEU A CA 1
ATOM 848 C C . LEU A 1 103 ? 14.397 -10.429 -17.849 1.00 58.78 103 LEU A C 1
ATOM 850 O O . LEU A 1 103 ? 15.445 -10.987 -18.169 1.00 58.78 103 LEU A O 1
ATOM 854 N N . HIS A 1 104 ? 14.072 -9.228 -18.335 1.00 57.31 104 HIS A N 1
ATOM 855 C CA . HIS A 1 104 ? 14.918 -8.495 -19.285 1.00 57.31 104 HIS A CA 1
ATOM 856 C C . HIS A 1 104 ? 16.236 -7.984 -18.672 1.00 57.31 104 HIS A C 1
ATOM 858 O O . HIS A 1 104 ? 17.169 -7.658 -19.408 1.00 57.31 104 HIS A O 1
ATOM 864 N N . ARG A 1 105 ? 16.348 -7.922 -17.337 1.00 47.62 105 ARG A N 1
ATOM 865 C CA . ARG A 1 105 ? 17.599 -7.582 -16.638 1.00 47.62 105 ARG A CA 1
ATOM 866 C C . ARG A 1 105 ? 18.524 -8.783 -16.459 1.00 47.62 105 ARG A C 1
ATOM 868 O O . ARG A 1 105 ? 19.735 -8.613 -16.555 1.00 47.62 105 ARG A O 1
ATOM 875 N N . CYS A 1 106 ? 17.975 -9.982 -16.257 1.00 48.53 106 CYS A N 1
ATOM 876 C CA . CYS A 1 106 ? 18.770 -11.201 -16.081 1.00 48.53 106 CYS A CA 1
ATOM 877 C C . CYS A 1 106 ? 19.582 -11.556 -17.343 1.00 48.53 106 CYS A C 1
ATOM 879 O O . CYS A 1 106 ? 20.733 -11.966 -17.241 1.00 48.53 106 CYS A O 1
ATOM 881 N N . CYS A 1 107 ? 19.048 -11.283 -18.538 1.00 47.03 107 CYS A N 1
ATOM 882 C CA . CYS A 1 107 ? 19.734 -11.604 -19.794 1.00 47.03 107 CYS A CA 1
ATOM 8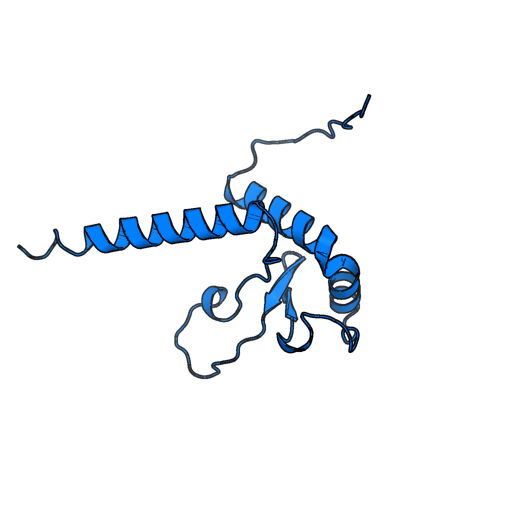83 C C . CYS A 1 107 ? 20.903 -10.660 -20.155 1.00 47.03 107 CYS A C 1
ATOM 885 O O . CYS A 1 107 ? 21.657 -10.969 -21.066 1.00 47.03 107 CYS A O 1
ATOM 887 N N . ARG A 1 108 ? 21.098 -9.526 -19.457 1.00 42.97 108 ARG A N 1
ATOM 888 C CA . ARG A 1 108 ? 22.245 -8.619 -19.704 1.00 42.97 108 ARG A CA 1
ATOM 889 C C . ARG A 1 108 ? 23.476 -8.900 -18.841 1.00 42.97 108 ARG A C 1
ATOM 891 O O . ARG A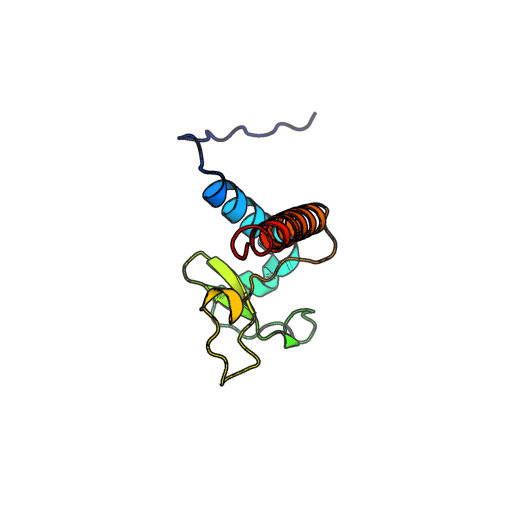 1 108 ? 24.504 -8.266 -19.046 1.00 42.97 108 ARG A O 1
ATOM 898 N N . TYR A 1 109 ? 23.381 -9.822 -17.885 1.00 41.16 109 TYR A N 1
ATOM 899 C CA . TYR A 1 109 ? 24.514 -10.202 -17.035 1.00 41.16 109 TYR A CA 1
ATOM 900 C C . TYR A 1 109 ? 25.388 -11.308 -17.642 1.00 41.16 109 TYR A C 1
ATOM 902 O O . TYR A 1 109 ? 26.432 -11.619 -17.080 1.00 41.16 109 TYR A O 1
ATOM 910 N N . PHE A 1 110 ? 24.979 -11.897 -18.771 1.00 42.81 110 PHE A N 1
ATOM 911 C CA . PHE A 1 110 ? 25.710 -12.997 -19.406 1.00 42.81 110 PHE A CA 1
ATOM 912 C C . PHE A 1 110 ? 26.604 -12.565 -20.583 1.00 42.81 110 PHE A C 1
ATOM 914 O O . PHE A 1 110 ? 27.460 -13.337 -20.992 1.00 42.81 110 PHE A O 1
ATOM 921 N N . ASP A 1 111 ? 26.483 -11.322 -21.065 1.00 46.09 111 ASP A N 1
ATOM 922 C CA . ASP A 1 111 ? 27.246 -10.823 -22.227 1.00 46.09 111 ASP A CA 1
ATOM 923 C C . ASP A 1 111 ? 28.454 -9.938 -21.857 1.00 46.09 111 ASP A C 1
ATOM 925 O O . ASP A 1 111 ? 29.142 -9.423 -22.733 1.00 46.09 111 ASP A O 1
ATOM 929 N N . SER A 1 112 ? 28.739 -9.737 -20.568 1.00 44.88 112 SER A N 1
ATOM 930 C CA . SER A 1 112 ? 29.877 -8.929 -20.087 1.00 44.88 112 SER A CA 1
ATOM 931 C C . SER A 1 112 ? 30.944 -9.753 -19.358 1.00 44.88 112 SER A C 1
ATOM 933 O O . SER A 1 112 ? 31.744 -9.230 -18.584 1.00 44.88 112 SER A O 1
ATOM 935 N N . SER A 1 113 ? 30.981 -11.061 -19.611 1.00 44.41 113 SER A N 1
ATOM 936 C CA . SER A 1 113 ? 32.052 -11.963 -19.174 1.00 44.41 113 SER A CA 1
ATOM 937 C C . SER A 1 113 ? 32.393 -12.947 -20.292 1.00 44.41 113 SER A C 1
ATOM 939 O O . SER A 1 113 ? 32.147 -14.146 -20.184 1.00 44.41 113 SER A O 1
ATOM 941 N N . SER A 1 114 ? 32.919 -12.431 -21.401 1.00 38.59 114 SER A N 1
ATOM 942 C CA . SER A 1 114 ? 33.669 -13.183 -22.415 1.00 38.59 114 SER A CA 1
ATOM 943 C C . SER A 1 114 ? 34.652 -12.251 -23.106 1.00 38.59 114 SER A C 1
ATOM 945 O O . SER A 1 114 ? 34.255 -11.096 -23.376 1.00 38.59 114 SER A O 1
#

Radius of gyration: 17.93 Å; chains: 1; bounding box: 59×34×37 Å

Secondary structure (DSSP, 8-state):
----------S---HHHHHHHHHHHHHHHHHHHHHHHHHTTPPPPTT-TTGGG-EEE-TTS-EEEPPS-TT----HHHHS-B---TTSHHHHHHHHHHHHHHHHHHTTSSSS--

pLDDT: mean 75.03, std 16.91, range [30.48, 93.5]

Organism: NCBI:txid2747483

Foldseek 3Di:
DDDDPCDDPDDDDDPVRVLLVVQQVQCCVPVVQVLVCLVVVHQDDPPDPCNVQVWHADPSSFIWGAAPDPPDPDDPCVRTPTDGDPPDPSNVVVVVVVVVVVVVVVVVVPPPPD